Protein AF-A0A1C2C3S7-F1 (afdb_monomer_lite)

pLDDT: mean 77.68, std 14.33, range [44.84, 92.19]

Sequence (64 aa):
MRFIHFYRPQMKFHFIISAILSFLIGYQYALTRGIAFFVAYNLFFLVVGYITFKKYKNRYGGSI

Foldseek 3Di:
DPPVVVVVVVVVVQLVVLLVVLVVCCVPPNNVSSVVSSVVSVVVCVVVVVVVVVVCCVVVVDDD

Radius of gyration: 15.25 Å; chains: 1; bounding box: 37×17×35 Å

Structure (mmCIF, N/CA/C/O backbone):
data_AF-A0A1C2C3S7-F1
#
_entry.id   AF-A0A1C2C3S7-F1
#
loop_
_atom_site.group_PDB
_atom_site.id
_atom_site.type_symbol
_atom_site.label_atom_id
_atom_site.label_alt_id
_atom_site.label_comp_id
_atom_site.label_asym_id
_atom_site.label_entity_id
_atom_site.label_seq_id
_atom_site.pdbx_PDB_ins_code
_atom_site.Cartn_x
_atom_site.Cartn_y
_atom_site.Cartn_z
_atom_site.occupancy
_atom_site.B_iso_or_equiv
_atom_site.auth_seq_id
_atom_site.auth_comp_id
_atom_site.auth_asym_id
_atom_site.auth_atom_id
_atom_site.pdbx_PDB_model_num
ATOM 1 N N . MET A 1 1 ? -13.425 8.577 20.963 1.00 45.03 1 MET A N 1
ATOM 2 C CA . MET A 1 1 ? -12.793 9.625 20.118 1.00 45.03 1 MET A CA 1
ATOM 3 C C . MET A 1 1 ? -11.264 9.510 19.912 1.00 45.03 1 MET A C 1
ATOM 5 O O . MET A 1 1 ? -10.754 10.193 19.034 1.00 45.03 1 MET A O 1
ATOM 9 N N . ARG A 1 2 ? -10.506 8.638 20.610 1.00 47.09 2 ARG A N 1
ATOM 10 C CA . ARG A 1 2 ? -9.037 8.489 20.404 1.00 47.09 2 ARG A CA 1
ATOM 11 C C . ARG A 1 2 ? -8.600 7.634 19.196 1.00 47.09 2 ARG A C 1
ATOM 13 O O . ARG A 1 2 ? -7.497 7.825 18.702 1.00 47.09 2 ARG A O 1
ATOM 20 N N . PHE A 1 3 ? -9.454 6.742 18.686 1.00 47.66 3 PHE A N 1
ATOM 21 C CA . PHE A 1 3 ? -9.104 5.843 17.570 1.00 47.66 3 PHE A CA 1
ATOM 22 C C . PHE A 1 3 ? -8.894 6.563 16.229 1.00 47.66 3 PHE A C 1
ATOM 24 O O . PHE A 1 3 ? -8.007 6.203 15.464 1.00 47.66 3 PHE A O 1
ATOM 31 N N . ILE A 1 4 ? -9.676 7.609 15.953 1.00 51.47 4 ILE A N 1
ATOM 32 C CA . ILE A 1 4 ? -9.659 8.310 14.658 1.00 51.47 4 ILE A CA 1
ATOM 33 C C . ILE A 1 4 ? -8.425 9.224 14.535 1.00 51.47 4 ILE A C 1
ATOM 35 O O . ILE A 1 4 ? -7.877 9.393 13.446 1.00 51.47 4 ILE A O 1
ATOM 39 N N . HIS A 1 5 ? -7.939 9.771 15.657 1.00 44.84 5 HIS A N 1
ATOM 40 C CA . HIS A 1 5 ? -6.803 10.697 15.668 1.00 44.84 5 HIS A CA 1
ATOM 41 C C . HIS A 1 5 ? -5.454 10.015 15.394 1.00 44.84 5 HIS A C 1
ATOM 43 O O . HIS A 1 5 ? -4.606 10.615 14.741 1.00 44.84 5 HIS A O 1
ATOM 49 N N . PHE A 1 6 ? -5.267 8.761 15.825 1.00 53.56 6 PHE A N 1
ATOM 50 C CA . PHE A 1 6 ? -4.048 7.985 15.542 1.00 53.56 6 PHE A CA 1
ATOM 51 C C . PHE A 1 6 ? -4.045 7.354 14.142 1.00 53.56 6 PHE A C 1
ATOM 53 O O . PHE A 1 6 ? -2.989 7.213 13.528 1.00 53.56 6 PHE A O 1
ATOM 60 N N . TYR A 1 7 ? -5.226 7.054 13.593 1.00 58.94 7 TYR A N 1
ATOM 61 C CA . TYR A 1 7 ? -5.353 6.427 12.276 1.00 58.94 7 TYR A CA 1
ATOM 62 C C . TYR A 1 7 ? -4.919 7.345 11.125 1.00 58.94 7 TYR A C 1
ATOM 64 O O . TYR A 1 7 ? -4.296 6.896 10.168 1.00 58.94 7 TYR A O 1
ATOM 72 N N . ARG A 1 8 ? -5.207 8.651 11.205 1.00 61.38 8 ARG A N 1
ATOM 73 C CA . ARG A 1 8 ? -4.838 9.625 10.160 1.00 61.38 8 ARG A CA 1
ATOM 74 C C . ARG A 1 8 ? -3.326 9.714 9.886 1.00 61.38 8 ARG A C 1
ATOM 76 O O . ARG A 1 8 ? -2.949 9.626 8.716 1.00 61.38 8 ARG A O 1
ATOM 83 N N . PRO A 1 9 ? -2.451 9.899 10.892 1.00 69.75 9 PRO A N 1
ATOM 84 C CA . PRO A 1 9 ? -1.008 9.916 10.663 1.00 69.75 9 PRO A CA 1
ATOM 85 C C . PRO A 1 9 ? -0.464 8.542 10.250 1.00 69.75 9 PRO A C 1
ATOM 87 O O . PRO A 1 9 ? 0.396 8.487 9.374 1.00 69.75 9 PRO A O 1
ATOM 90 N N . GLN A 1 10 ? -1.004 7.439 10.786 1.00 72.06 10 GLN A N 1
ATOM 91 C CA . GLN A 1 10 ? -0.604 6.082 10.385 1.00 72.06 10 GLN A CA 1
ATOM 92 C C . GLN A 1 10 ? -0.908 5.793 8.907 1.00 72.06 10 GLN A C 1
ATOM 94 O O . GLN A 1 10 ? -0.047 5.283 8.194 1.00 72.06 10 GLN A O 1
ATOM 99 N N . MET A 1 11 ? -2.084 6.192 8.414 1.00 72.56 11 MET A N 1
ATOM 100 C CA . MET A 1 11 ? -2.450 6.030 7.000 1.00 72.56 11 MET A CA 1
ATOM 101 C C . MET A 1 11 ? -1.542 6.853 6.074 1.00 72.56 11 MET A C 1
ATOM 103 O O . MET A 1 11 ? -1.135 6.362 5.023 1.00 72.56 11 MET A O 1
ATOM 107 N N . LYS A 1 12 ? -1.157 8.074 6.480 1.00 75.00 12 LYS A N 1
ATOM 108 C CA . LYS A 1 12 ? -0.189 8.894 5.728 1.00 75.00 12 LYS A CA 1
ATOM 109 C C . LYS A 1 12 ? 1.194 8.239 5.672 1.00 75.00 12 LYS A C 1
ATOM 111 O O . LYS A 1 12 ? 1.782 8.164 4.597 1.00 75.00 12 LYS A O 1
ATOM 116 N N . PHE A 1 13 ? 1.691 7.731 6.801 1.00 81.12 13 PHE A N 1
ATOM 117 C CA . PHE A 1 13 ? 2.976 7.028 6.855 1.00 81.12 13 PHE A CA 1
ATOM 118 C C . PHE A 1 13 ? 2.985 5.770 5.982 1.00 81.12 13 PHE A C 1
ATOM 120 O O . PHE A 1 13 ? 3.935 5.550 5.233 1.00 81.12 13 PHE A O 1
ATOM 127 N N . HIS A 1 14 ? 1.917 4.970 6.017 1.00 81.19 14 HIS A N 1
ATOM 128 C CA . HIS A 1 14 ? 1.810 3.786 5.165 1.00 81.19 14 HIS A CA 1
ATOM 129 C C . HIS A 1 14 ? 1.766 4.124 3.682 1.00 81.19 14 HIS A C 1
ATOM 131 O O . HIS A 1 14 ? 2.400 3.425 2.894 1.00 81.19 14 HIS A O 1
ATOM 137 N N . PHE A 1 15 ? 1.088 5.206 3.303 1.00 81.81 15 PHE A N 1
ATOM 138 C CA . PHE A 1 15 ? 1.067 5.649 1.915 1.00 81.81 15 PHE A CA 1
ATOM 139 C C . PHE A 1 15 ? 2.476 6.014 1.426 1.00 81.81 15 PHE A C 1
ATOM 141 O O . PHE A 1 15 ? 2.907 5.528 0.381 1.00 81.81 15 PHE A O 1
ATOM 148 N N . ILE A 1 16 ? 3.232 6.774 2.226 1.00 86.62 16 ILE A N 1
ATOM 149 C CA . ILE A 1 16 ? 4.615 7.165 1.910 1.00 86.62 16 ILE A CA 1
ATOM 150 C C . ILE A 1 16 ? 5.523 5.933 1.780 1.00 86.62 16 ILE A C 1
ATOM 152 O O . ILE A 1 16 ? 6.239 5.797 0.789 1.00 86.62 16 ILE A O 1
ATOM 156 N N . ILE A 1 17 ? 5.456 5.002 2.736 1.00 88.50 17 ILE A N 1
ATOM 157 C CA . ILE A 1 17 ? 6.257 3.768 2.711 1.00 88.50 17 ILE A CA 1
ATOM 158 C C . ILE A 1 17 ? 5.911 2.916 1.484 1.00 88.50 17 ILE A C 1
ATOM 160 O O . ILE A 1 17 ? 6.808 2.424 0.798 1.00 88.50 17 ILE A O 1
ATOM 164 N N . SER A 1 18 ? 4.619 2.777 1.169 1.00 87.75 18 SER A N 1
ATOM 165 C CA . SER A 1 18 ? 4.166 2.008 0.008 1.00 87.75 18 SER A CA 1
ATOM 166 C C . SER A 1 18 ? 4.662 2.604 -1.308 1.00 87.75 18 SER A C 1
ATOM 168 O O . SER A 1 18 ? 5.081 1.859 -2.191 1.00 87.75 18 SER A O 1
ATOM 170 N N . ALA A 1 19 ? 4.684 3.935 -1.423 1.00 86.94 19 ALA A N 1
ATOM 171 C CA . ALA A 1 19 ? 5.173 4.630 -2.606 1.00 86.94 19 ALA A CA 1
ATOM 172 C C . ALA A 1 19 ? 6.685 4.430 -2.788 1.00 86.94 19 ALA A C 1
ATOM 174 O O . ALA A 1 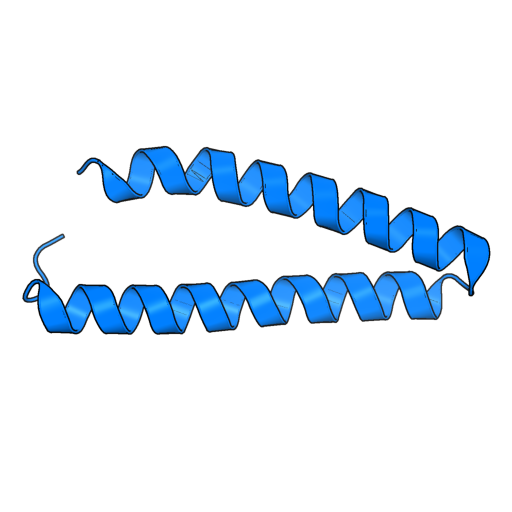19 ? 7.125 4.091 -3.886 1.00 86.94 19 ALA A O 1
ATOM 175 N N . ILE A 1 20 ? 7.469 4.550 -1.709 1.00 91.88 20 ILE A N 1
ATOM 176 C CA . ILE A 1 20 ? 8.925 4.330 -1.737 1.00 91.88 20 ILE A CA 1
ATOM 177 C C . ILE A 1 20 ? 9.250 2.888 -2.141 1.00 91.88 20 ILE A C 1
ATOM 179 O O . ILE A 1 20 ? 10.067 2.671 -3.034 1.00 91.88 20 ILE A O 1
ATOM 183 N N . LEU A 1 21 ? 8.588 1.898 -1.533 1.00 89.88 21 LEU A N 1
ATOM 184 C CA . LEU A 1 21 ? 8.799 0.483 -1.861 1.00 89.88 21 LEU A CA 1
ATOM 185 C C . LEU A 1 21 ? 8.421 0.172 -3.310 1.00 89.88 21 LEU A C 1
ATOM 187 O O . LEU A 1 21 ? 9.165 -0.508 -4.012 1.00 89.88 21 LEU A O 1
ATOM 191 N N . SER A 1 22 ? 7.292 0.706 -3.775 1.00 89.00 22 SER A N 1
ATOM 192 C CA . SER A 1 22 ? 6.832 0.520 -5.154 1.00 89.00 22 SER A CA 1
ATOM 193 C C . SER A 1 22 ? 7.804 1.125 -6.162 1.00 89.00 22 SER A C 1
AT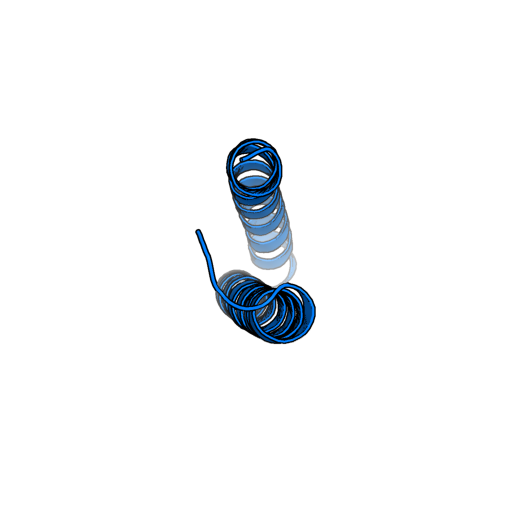OM 195 O O . SER A 1 22 ? 8.067 0.520 -7.201 1.00 89.00 22 SER A O 1
ATOM 197 N N . PHE A 1 23 ? 8.378 2.286 -5.840 1.00 89.69 23 PHE A N 1
ATOM 198 C CA . PHE A 1 23 ? 9.413 2.916 -6.651 1.00 89.69 23 PHE A CA 1
ATOM 199 C C . PHE A 1 23 ? 10.690 2.069 -6.693 1.00 89.69 23 PHE A C 1
ATOM 201 O O . PHE A 1 23 ? 11.215 1.815 -7.775 1.00 89.69 23 PHE A O 1
ATOM 208 N N . LEU A 1 24 ? 11.140 1.555 -5.544 1.00 92.19 24 LEU A N 1
ATOM 209 C CA . LEU A 1 24 ? 12.322 0.691 -5.452 1.00 92.19 24 LEU A CA 1
ATOM 210 C C . LEU A 1 24 ? 12.157 -0.595 -6.282 1.00 92.19 24 LEU A C 1
ATOM 212 O O . LEU A 1 24 ? 13.054 -0.996 -7.022 1.00 92.19 24 LEU A O 1
ATOM 216 N N . ILE A 1 25 ? 10.979 -1.219 -6.194 1.00 88.56 25 ILE A N 1
ATOM 217 C CA . ILE A 1 25 ? 10.630 -2.419 -6.965 1.00 88.56 25 ILE A CA 1
ATOM 218 C C . ILE A 1 25 ? 10.554 -2.094 -8.459 1.00 88.56 25 ILE A C 1
ATOM 220 O O . ILE A 1 25 ? 11.057 -2.863 -9.278 1.00 88.56 25 ILE A O 1
ATOM 224 N N . GLY A 1 26 ? 9.949 -0.958 -8.813 1.00 89.38 26 GLY A N 1
ATOM 225 C CA . GLY A 1 26 ? 9.849 -0.490 -10.193 1.00 89.38 26 GLY A CA 1
ATOM 226 C C . GLY A 1 26 ? 11.215 -0.227 -10.828 1.00 89.38 26 GLY A C 1
ATOM 227 O O . GLY A 1 26 ? 11.423 -0.589 -11.985 1.00 89.38 26 GLY A O 1
ATOM 228 N N . TYR A 1 27 ? 12.145 0.338 -10.056 1.00 89.06 27 TYR A N 1
ATOM 229 C CA . TYR A 1 27 ? 13.520 0.598 -10.480 1.00 89.06 27 TYR A CA 1
ATOM 230 C C . TYR A 1 27 ? 14.299 -0.698 -10.748 1.00 89.06 27 TYR A C 1
ATOM 232 O O . TYR A 1 27 ? 14.967 -0.812 -11.770 1.00 89.06 27 TYR A O 1
ATOM 240 N N . GLN A 1 28 ? 14.174 -1.695 -9.867 1.00 90.06 28 GLN A N 1
ATOM 241 C CA . GLN A 1 28 ? 14.953 -2.935 -9.955 1.00 90.06 28 GLN A CA 1
ATOM 242 C C . GLN A 1 28 ? 14.359 -3.980 -10.919 1.00 90.06 28 GLN A C 1
ATOM 244 O O . GLN A 1 28 ? 15.101 -4.720 -11.562 1.00 90.06 28 GLN A O 1
ATOM 249 N N . TYR A 1 29 ? 13.029 -4.090 -10.994 1.00 82.69 29 TYR A N 1
ATOM 250 C CA . TYR A 1 29 ? 12.345 -5.237 -11.613 1.00 82.69 29 TYR A CA 1
ATOM 251 C C . TYR A 1 29 ? 11.329 -4.866 -12.707 1.00 82.69 29 TYR A C 1
ATOM 253 O O . TYR A 1 29 ? 10.560 -5.736 -13.122 1.00 82.69 29 TYR A O 1
ATOM 261 N N . ALA A 1 30 ? 11.354 -3.618 -13.186 1.00 87.94 30 ALA A N 1
ATOM 262 C CA . ALA A 1 30 ? 10.436 -2.979 -14.138 1.00 87.94 30 ALA A CA 1
ATOM 263 C C . ALA A 1 30 ? 9.218 -2.270 -13.520 1.00 87.94 30 ALA A C 1
ATOM 265 O O . ALA A 1 30 ? 8.576 -2.742 -12.577 1.00 87.94 30 ALA A O 1
ATOM 266 N N . LEU A 1 31 ? 8.862 -1.136 -14.137 1.00 85.31 31 LEU A N 1
ATOM 267 C CA . LEU A 1 31 ? 7.830 -0.196 -13.686 1.00 85.31 31 LEU A CA 1
ATOM 268 C C . LEU A 1 31 ? 6.469 -0.868 -13.443 1.00 85.31 31 L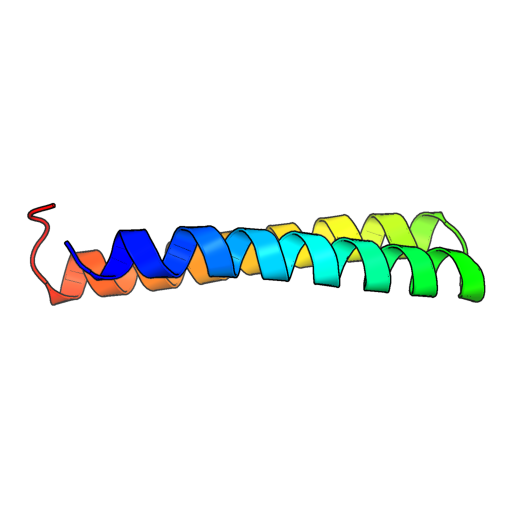EU A C 1
ATOM 270 O O . LEU A 1 31 ? 5.780 -0.556 -12.474 1.00 85.31 31 LEU A O 1
ATOM 274 N N . THR A 1 32 ? 6.102 -1.834 -14.288 1.00 89.44 32 THR A N 1
ATOM 275 C CA . THR A 1 32 ? 4.844 -2.588 -14.184 1.00 89.44 32 THR A CA 1
ATOM 276 C C . THR A 1 32 ? 4.739 -3.369 -12.878 1.00 89.44 32 THR A C 1
ATOM 278 O O . THR A 1 32 ? 3.665 -3.408 -12.279 1.00 89.44 32 THR A O 1
ATOM 281 N N . ARG A 1 33 ? 5.847 -3.932 -12.380 1.00 86.56 33 ARG A N 1
ATOM 282 C CA . ARG A 1 33 ? 5.876 -4.640 -11.092 1.00 86.56 33 ARG A CA 1
ATOM 283 C C . ARG A 1 33 ? 5.767 -3.680 -9.912 1.00 86.56 33 ARG A C 1
ATOM 285 O O . ARG A 1 33 ? 5.083 -3.998 -8.944 1.00 86.56 33 ARG A O 1
ATOM 292 N N . GLY A 1 34 ? 6.375 -2.497 -10.016 1.00 87.69 34 GLY A N 1
ATOM 293 C CA . GLY A 1 34 ? 6.222 -1.431 -9.023 1.00 87.69 34 GLY A CA 1
ATOM 294 C C . GLY A 1 34 ? 4.772 -0.951 -8.907 1.00 87.69 34 GLY A C 1
ATOM 295 O O . GLY A 1 34 ? 4.231 -0.882 -7.806 1.00 87.69 34 GLY A O 1
ATOM 296 N N . ILE A 1 35 ? 4.107 -0.708 -10.042 1.00 87.94 35 ILE A N 1
ATOM 297 C CA . ILE A 1 35 ? 2.690 -0.307 -10.080 1.00 87.94 35 ILE A CA 1
ATOM 298 C C . ILE A 1 35 ? 1.792 -1.422 -9.526 1.00 87.94 35 ILE A C 1
ATOM 300 O O . ILE A 1 35 ? 0.922 -1.153 -8.698 1.00 87.94 35 ILE A O 1
ATOM 304 N N . ALA A 1 36 ? 2.017 -2.675 -9.932 1.00 90.44 36 ALA A N 1
ATOM 305 C CA . ALA A 1 36 ? 1.248 -3.813 -9.429 1.00 90.44 36 ALA A CA 1
ATOM 306 C C . ALA A 1 36 ? 1.385 -3.968 -7.906 1.00 90.44 36 ALA A C 1
ATOM 308 O O . ALA A 1 36 ? 0.386 -4.167 -7.214 1.00 90.44 36 ALA A O 1
ATOM 309 N N . PHE A 1 37 ? 2.602 -3.813 -7.374 1.00 90.12 37 PHE A N 1
ATOM 310 C CA . PHE A 1 37 ? 2.851 -3.837 -5.934 1.00 90.12 37 PHE A CA 1
ATOM 311 C C . PHE A 1 37 ? 2.132 -2.692 -5.212 1.00 90.12 37 PHE A C 1
ATOM 313 O O . PHE A 1 37 ? 1.471 -2.930 -4.201 1.00 90.12 37 PHE A O 1
ATOM 320 N N . PHE A 1 38 ? 2.191 -1.472 -5.754 1.00 89.25 38 PHE A N 1
ATOM 321 C CA . PHE A 1 38 ? 1.505 -0.314 -5.182 1.00 89.25 38 PHE A CA 1
ATOM 322 C C . PHE A 1 38 ? -0.005 -0.543 -5.062 1.00 89.25 38 PHE A C 1
ATOM 324 O O . PHE A 1 38 ? -0.598 -0.313 -4.004 1.00 89.25 38 PHE A O 1
ATOM 331 N N . VAL A 1 39 ? -0.628 -1.032 -6.137 1.00 88.94 39 VAL A N 1
ATOM 332 C CA . VAL A 1 39 ? -2.068 -1.318 -6.174 1.00 88.94 39 VAL A CA 1
ATOM 333 C C . VAL A 1 39 ? -2.422 -2.431 -5.187 1.00 88.94 39 VAL A C 1
ATOM 335 O O . VAL A 1 39 ? -3.338 -2.263 -4.380 1.00 88.94 39 VAL A O 1
ATOM 338 N N . ALA A 1 40 ? -1.674 -3.538 -5.198 1.00 88.81 40 ALA A N 1
ATOM 339 C CA . ALA A 1 40 ? -1.912 -4.670 -4.306 1.00 88.81 40 ALA A CA 1
ATOM 340 C C . ALA A 1 40 ? -1.783 -4.279 -2.825 1.00 88.81 40 ALA A C 1
ATOM 342 O O . ALA A 1 40 ? -2.622 -4.657 -2.006 1.00 88.81 40 ALA A O 1
ATOM 343 N N . TYR A 1 41 ? -0.774 -3.476 -2.483 1.00 87.69 41 TYR A N 1
ATOM 344 C CA . TYR A 1 41 ? -0.542 -3.019 -1.116 1.00 87.69 41 TYR A CA 1
ATOM 345 C C . TYR A 1 41 ? -1.683 -2.130 -0.601 1.00 87.69 41 TYR A C 1
ATOM 347 O O . TYR A 1 41 ? -2.178 -2.333 0.510 1.00 87.69 41 TYR A O 1
ATOM 355 N N . ASN A 1 42 ? -2.148 -1.177 -1.416 1.00 85.62 42 ASN A N 1
ATOM 356 C CA . ASN A 1 42 ? -3.277 -0.315 -1.054 1.00 85.62 42 ASN A CA 1
ATOM 357 C C . ASN A 1 42 ? -4.576 -1.118 -0.887 1.00 85.62 42 ASN A C 1
ATOM 359 O O . ASN A 1 42 ? -5.326 -0.891 0.065 1.00 85.62 42 ASN A O 1
ATOM 363 N N . LEU A 1 43 ? -4.820 -2.090 -1.771 1.00 88.19 43 LEU A N 1
ATOM 364 C CA . LEU A 1 43 ? -5.993 -2.959 -1.694 1.00 88.19 43 LEU A CA 1
ATOM 365 C C . LEU A 1 43 ? -5.973 -3.818 -0.421 1.00 88.19 43 LEU A C 1
ATOM 367 O O . LEU A 1 43 ? -6.977 -3.897 0.288 1.00 88.19 43 LEU A O 1
ATOM 371 N N . PHE A 1 44 ? -4.821 -4.408 -0.090 1.00 88.12 44 PHE A N 1
ATOM 372 C CA . PHE A 1 44 ? -4.639 -5.180 1.138 1.00 88.12 44 PHE A CA 1
ATOM 373 C C . PHE A 1 44 ? -4.941 -4.335 2.381 1.00 88.12 44 PHE A C 1
ATOM 375 O O . PHE A 1 44 ? -5.704 -4.757 3.252 1.00 88.12 44 PHE A O 1
ATOM 382 N N . PHE A 1 45 ? -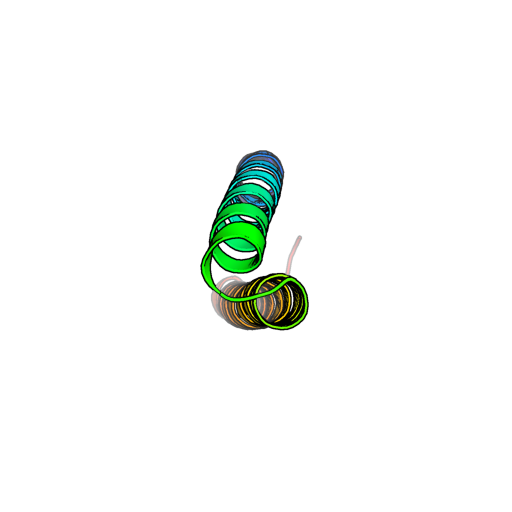4.411 -3.111 2.437 1.00 83.62 45 PHE A N 1
ATOM 383 C CA . PHE A 1 45 ? -4.657 -2.203 3.556 1.00 83.62 45 PHE A CA 1
ATOM 384 C C . PHE A 1 45 ? -6.128 -1.814 3.697 1.00 83.62 45 PHE A C 1
ATOM 386 O O . PHE A 1 45 ? -6.642 -1.757 4.816 1.00 83.62 45 PHE A O 1
ATOM 393 N N . LEU A 1 46 ? -6.823 -1.586 2.582 1.00 83.69 46 LEU A N 1
ATOM 394 C CA . LEU A 1 46 ? -8.251 -1.282 2.583 1.00 83.69 46 LEU A CA 1
ATOM 395 C C . LEU A 1 46 ? -9.066 -2.454 3.144 1.00 83.69 46 LEU A C 1
ATOM 397 O O . LEU A 1 46 ? -9.935 -2.250 3.993 1.00 83.69 46 LEU A O 1
ATOM 401 N N . VAL A 1 47 ? -8.745 -3.684 2.734 1.00 86.62 47 VAL A N 1
ATOM 402 C CA . VAL A 1 47 ? -9.409 -4.900 3.226 1.00 86.62 47 VAL A CA 1
ATOM 403 C C . VAL A 1 47 ? -9.143 -5.114 4.717 1.00 86.62 47 VAL A C 1
ATOM 405 O O . VAL A 1 47 ? -10.085 -5.315 5.485 1.00 86.62 47 VAL A O 1
ATOM 408 N N . VAL A 1 48 ? -7.887 -5.016 5.161 1.00 85.62 48 VAL A N 1
ATOM 409 C CA . VAL A 1 48 ? -7.527 -5.153 6.584 1.00 85.62 48 VAL A CA 1
ATOM 410 C C . VAL A 1 48 ? -8.186 -4.060 7.427 1.00 85.62 48 VAL A C 1
ATOM 412 O O . VAL A 1 48 ? -8.734 -4.351 8.496 1.00 85.62 48 VAL A O 1
ATOM 415 N N . GLY A 1 49 ? -8.196 -2.820 6.934 1.00 82.56 49 GLY A N 1
ATOM 416 C CA . GLY A 1 49 ? -8.878 -1.693 7.565 1.00 82.56 49 GLY A CA 1
ATOM 417 C C . GLY A 1 49 ? -10.380 -1.937 7.703 1.00 82.56 49 GLY A C 1
ATOM 418 O O . GLY A 1 49 ? -10.933 -1.761 8.789 1.00 82.56 49 GLY A O 1
ATOM 419 N N . TYR A 1 50 ? -11.032 -2.430 6.647 1.00 83.81 50 TYR A N 1
ATOM 420 C CA . TYR A 1 50 ? -12.454 -2.771 6.662 1.00 83.81 50 TYR A CA 1
ATOM 421 C C . TYR A 1 50 ? -12.776 -3.906 7.642 1.00 83.81 50 TYR A C 1
ATOM 423 O O . TYR A 1 50 ? -13.710 -3.786 8.437 1.00 83.81 50 TYR A O 1
ATOM 431 N N . ILE A 1 51 ? -11.991 -4.990 7.644 1.00 85.88 51 ILE A N 1
ATOM 432 C CA . ILE A 1 51 ? -12.174 -6.114 8.577 1.00 85.88 51 ILE A CA 1
ATOM 433 C C . ILE A 1 51 ? -12.004 -5.636 10.021 1.00 85.88 51 ILE A C 1
ATOM 435 O O . ILE A 1 51 ? -12.825 -5.956 10.886 1.00 85.88 51 ILE A O 1
ATOM 439 N N . THR A 1 52 ? -10.968 -4.837 10.278 1.00 82.56 52 THR A N 1
ATOM 440 C CA . THR A 1 52 ? -10.698 -4.265 11.601 1.00 82.56 52 THR A CA 1
ATOM 441 C C . THR A 1 52 ? -11.849 -3.365 12.037 1.00 82.56 52 THR A C 1
ATOM 443 O O . THR A 1 52 ? -12.372 -3.539 13.137 1.00 82.56 52 THR A O 1
ATOM 446 N N . PHE A 1 53 ? -12.319 -2.475 11.161 1.00 77.25 53 PHE A N 1
ATOM 447 C CA . PHE A 1 53 ? -13.471 -1.615 11.423 1.00 77.25 53 PHE A CA 1
ATOM 448 C C . PHE A 1 53 ? -14.739 -2.425 11.721 1.00 77.25 53 PHE A C 1
ATOM 450 O O . PHE A 1 53 ? -15.404 -2.175 12.726 1.00 77.25 53 PHE A O 1
ATOM 457 N N . LYS A 1 54 ? -15.045 -3.446 10.910 1.00 80.44 54 LYS A N 1
ATOM 458 C CA . LYS A 1 54 ? -16.197 -4.339 11.113 1.00 80.44 54 LYS A CA 1
ATOM 459 C C . LYS A 1 54 ? -16.115 -5.058 12.463 1.00 80.44 54 LYS A C 1
ATOM 461 O O . LYS A 1 54 ? -17.110 -5.124 13.185 1.00 80.44 54 LYS A O 1
ATOM 466 N N . LYS A 1 55 ? -14.927 -5.541 12.840 1.00 79.94 55 LYS A N 1
ATOM 467 C CA . LYS A 1 55 ? -14.679 -6.190 14.137 1.00 79.94 55 LYS A CA 1
ATOM 468 C C . LYS A 1 55 ? -14.869 -5.217 15.304 1.00 79.94 55 LYS A C 1
ATOM 470 O O . LYS A 1 55 ? -15.506 -5.587 16.286 1.00 79.94 55 LYS A O 1
ATOM 475 N N . TYR A 1 56 ? -14.377 -3.982 15.189 1.00 75.12 56 TYR A N 1
ATOM 476 C CA . TYR A 1 56 ? -14.578 -2.937 16.200 1.00 75.12 56 TYR A CA 1
ATOM 477 C C . TYR A 1 56 ? -16.051 -2.526 16.325 1.00 75.12 56 TYR A C 1
ATOM 479 O O . TYR A 1 56 ? -16.561 -2.463 17.442 1.00 75.12 56 TYR A O 1
ATOM 487 N N . LYS A 1 57 ? -16.758 -2.325 15.205 1.00 70.56 57 LYS A N 1
ATOM 488 C CA . LYS A 1 57 ? -18.188 -1.977 15.191 1.00 70.56 57 LYS A CA 1
ATOM 489 C C . LYS A 1 57 ? -19.045 -3.047 15.877 1.00 70.56 57 LYS A C 1
ATOM 491 O O . LYS A 1 57 ? -19.933 -2.700 16.650 1.00 70.56 57 LYS A O 1
ATOM 496 N N . ASN A 1 58 ? -18.750 -4.327 15.634 1.00 72.56 58 ASN A N 1
ATOM 497 C CA . ASN A 1 58 ? -19.463 -5.441 16.265 1.00 72.56 58 ASN A CA 1
ATOM 498 C C . ASN A 1 58 ? -19.133 -5.604 17.758 1.00 72.56 58 ASN A C 1
ATOM 500 O O . ASN A 1 58 ? -20.002 -6.015 18.517 1.00 72.56 58 ASN A O 1
ATOM 504 N N . ARG A 1 59 ? -17.900 -5.3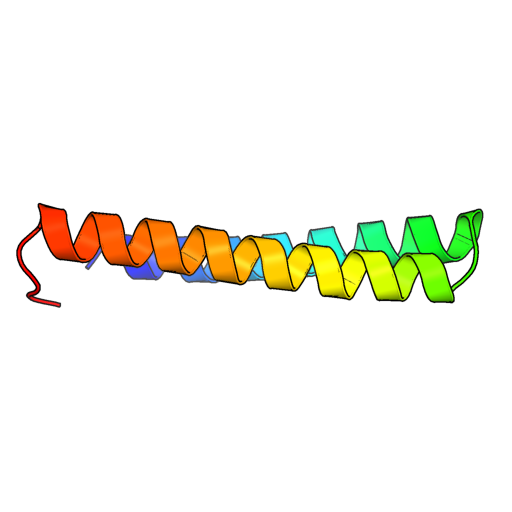01 18.195 1.00 64.19 59 ARG A N 1
ATOM 505 C CA . ARG A 1 59 ? -17.490 -5.448 19.606 1.00 64.19 59 ARG A CA 1
ATOM 506 C C . ARG A 1 59 ? -17.973 -4.323 20.512 1.00 64.19 59 ARG A C 1
ATOM 508 O O . ARG A 1 59 ? -18.236 -4.576 21.679 1.00 64.19 59 ARG A O 1
ATOM 515 N N . TYR A 1 60 ? -18.029 -3.099 19.996 1.00 63.78 60 TYR A N 1
ATOM 516 C CA . TYR A 1 60 ? -18.309 -1.907 20.800 1.00 63.78 60 TYR A CA 1
ATOM 517 C C . TYR A 1 60 ? -19.693 -1.308 20.543 1.00 63.78 60 TYR A C 1
ATOM 519 O O . TYR A 1 60 ? -19.927 -0.183 20.961 1.00 63.78 60 TYR A O 1
ATOM 527 N N . GLY A 1 61 ? -20.593 -2.045 19.875 1.00 54.53 61 GLY A N 1
ATOM 528 C CA . GLY A 1 61 ? -21.997 -1.661 19.710 1.00 54.53 61 GLY A CA 1
ATOM 529 C C . GLY A 1 61 ? -22.149 -0.260 19.126 1.00 54.53 61 GLY A C 1
ATOM 530 O O . GLY A 1 61 ? -22.459 0.669 19.855 1.00 54.53 61 GLY A O 1
ATOM 531 N N . GLY A 1 62 ? -21.870 -0.124 17.825 1.00 54.81 62 GLY A N 1
ATOM 532 C CA . GLY A 1 62 ? -21.969 1.106 17.028 1.00 54.81 62 GLY A CA 1
ATOM 533 C C . GLY A 1 62 ? -22.600 2.334 17.701 1.00 54.81 62 GLY A C 1
ATOM 534 O O . GLY A 1 62 ? -23.787 2.580 17.546 1.00 54.81 62 GLY A O 1
ATOM 535 N N . SER A 1 63 ? -21.768 3.140 18.356 1.00 45.81 63 SER A N 1
ATOM 536 C CA . SER A 1 63 ? -22.035 4.547 18.650 1.00 45.81 63 SER A CA 1
ATOM 537 C C . SER A 1 63 ? -20.722 5.306 18.460 1.00 45.81 63 SER A C 1
ATOM 539 O O . SER A 1 63 ? -19.945 5.486 19.401 1.00 45.81 63 SER A O 1
ATOM 541 N N . ILE A 1 64 ? -20.440 5.665 17.206 1.00 50.53 64 ILE A N 1
ATOM 542 C CA . ILE A 1 64 ? -19.557 6.791 16.873 1.00 50.53 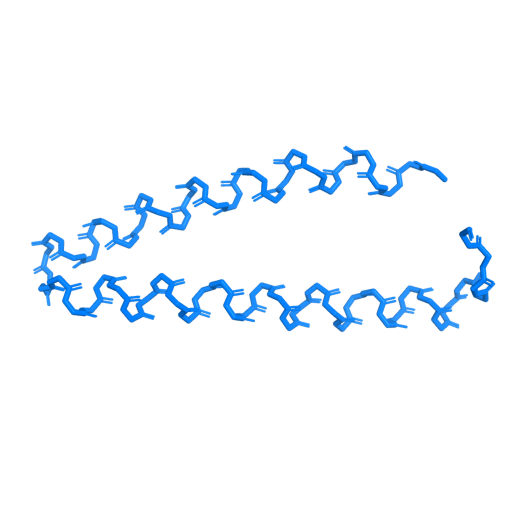64 ILE A CA 1
ATOM 543 C C . ILE A 1 64 ? -20.472 7.982 16.646 1.00 50.53 64 ILE A C 1
ATOM 545 O O . ILE A 1 64 ? -21.456 7.781 15.899 1.00 50.53 64 ILE A O 1
#

Secondary structure (DSSP, 8-state):
-HHHHHHHHHHHHHHHHHHHHHHHHHHHH-HHHHHHHHHHHHHHHHHHHHHHHHHHHHHTTS--